Protein AF-A0A1W9K1L8-F1 (afdb_monomer_lite)

Radius of gyration: 15.4 Å; chains: 1; bounding box: 33×27×52 Å

Secondary structure (DSSP, 8-state):
--------TT-HHHHHHHHHT-TT--HHHHHHHHH-SSHHHHHHHHHTS--SHHHHHHHHHHHHHHHHHHHHHHHHHH-SSS-HHHHHHHHHS-GGGHHHHHTTPPP-

pLDDT: mean 73.97, std 13.08, range [31.67, 88.12]

Sequence (108 aa):
MTLICATAVAAPADINKIFSKLPSITQYERTCLLSSATATELKACIANMPNTEYYSRVRAKSLSRLDQLNTIAADLNASPDLTPMEKFCLFTSTPACMDACVQGWVCP

Foldseek 3Di:
DDPPPLDALQQQVQLLVQLVPPPDDDPQLVVQSVVDNGLVSSLVSLVPFDPDPVSVVVSVVSNVVSVVLVVLSVVLRPDPPDDSQLSNLVSRHDPVCNVCSSVVHDDD

Structure (mmCIF, N/CA/C/O backbone):
data_AF-A0A1W9K1L8-F1
#
_entry.id   AF-A0A1W9K1L8-F1
#
loop_
_atom_site.group_PDB
_atom_site.id
_atom_site.type_symbol
_atom_site.label_atom_id
_atom_site.label_alt_id
_atom_site.label_comp_id
_atom_site.label_asym_id
_atom_site.label_entity_id
_atom_site.label_seq_id
_atom_site.pdbx_PDB_ins_code
_atom_site.Cartn_x
_atom_site.Cartn_y
_atom_site.Cartn_z
_atom_site.occupancy
_atom_site.B_iso_or_equiv
_atom_site.auth_seq_id
_atom_site.auth_comp_id
_atom_site.auth_asym_id
_atom_site.auth_atom_id
_atom_site.pdbx_PDB_model_num
ATOM 1 N N . MET A 1 1 ? 4.116 8.680 -32.352 1.00 33.81 1 MET A N 1
ATOM 2 C CA . MET A 1 1 ? 4.391 7.538 -31.460 1.00 33.81 1 MET A CA 1
ATOM 3 C C . MET A 1 1 ? 4.723 8.134 -30.105 1.00 33.81 1 MET A C 1
ATOM 5 O O . MET A 1 1 ? 5.829 8.612 -29.899 1.00 33.81 1 MET A O 1
ATOM 9 N N . THR A 1 2 ? 3.705 8.324 -29.272 1.00 31.67 2 THR A N 1
ATOM 10 C CA . THR A 1 2 ? 3.825 9.038 -27.997 1.00 31.67 2 THR A CA 1
ATOM 11 C C . THR A 1 2 ? 4.663 8.170 -27.065 1.00 31.67 2 THR A C 1
ATOM 13 O O . THR A 1 2 ? 4.241 7.064 -26.737 1.00 31.67 2 THR A O 1
ATOM 16 N N . LEU A 1 3 ? 5.871 8.622 -26.706 1.00 32.28 3 LEU A N 1
ATOM 17 C CA . LEU A 1 3 ? 6.687 7.965 -25.688 1.00 32.28 3 LEU A CA 1
ATOM 18 C C . LEU A 1 3 ? 5.878 7.947 -24.389 1.00 32.28 3 LEU A C 1
ATOM 20 O O . LEU A 1 3 ? 5.726 8.975 -23.730 1.00 32.28 3 LEU A O 1
ATOM 24 N N . ILE A 1 4 ? 5.353 6.781 -24.026 1.00 42.09 4 ILE A N 1
ATOM 25 C CA . ILE A 1 4 ? 4.897 6.527 -22.667 1.00 42.09 4 ILE A CA 1
ATOM 26 C C . ILE A 1 4 ? 6.184 6.380 -21.856 1.00 42.09 4 ILE A C 1
ATOM 28 O O . ILE A 1 4 ? 6.752 5.295 -21.756 1.00 42.09 4 ILE A O 1
ATOM 32 N N . CYS A 1 5 ? 6.698 7.499 -21.342 1.00 41.34 5 CYS A N 1
ATOM 33 C CA . CYS A 1 5 ? 7.681 7.490 -20.264 1.00 41.34 5 CYS A CA 1
ATOM 34 C C . CYS A 1 5 ? 6.990 6.893 -19.035 1.00 41.34 5 CYS A C 1
ATOM 36 O O . CYS A 1 5 ? 6.471 7.619 -18.191 1.00 41.34 5 CYS A O 1
ATOM 38 N N . ALA A 1 6 ? 6.927 5.565 -18.969 1.00 48.41 6 ALA A N 1
ATOM 39 C CA . ALA A 1 6 ? 6.548 4.855 -17.765 1.00 48.41 6 ALA A CA 1
ATOM 40 C C . ALA A 1 6 ? 7.656 5.115 -16.739 1.00 48.41 6 ALA A C 1
ATOM 42 O O . ALA A 1 6 ? 8.756 4.568 -16.798 1.00 48.41 6 ALA A O 1
ATOM 43 N N . THR A 1 7 ? 7.385 6.075 -15.866 1.00 51.03 7 THR A N 1
ATOM 44 C CA . THR A 1 7 ? 8.162 6.368 -14.669 1.00 51.03 7 THR A CA 1
ATOM 45 C C . THR A 1 7 ? 8.127 5.161 -13.733 1.00 51.03 7 THR A C 1
ATOM 47 O O . THR A 1 7 ? 7.202 4.357 -13.798 1.00 51.03 7 THR A O 1
ATOM 50 N N . ALA A 1 8 ? 9.132 5.038 -12.864 1.00 55.78 8 ALA A N 1
ATOM 51 C CA . ALA A 1 8 ? 9.204 4.056 -11.780 1.00 55.78 8 ALA A CA 1
ATOM 52 C C . ALA A 1 8 ? 7.836 3.754 -11.120 1.00 55.78 8 ALA A C 1
ATOM 54 O O . ALA A 1 8 ? 6.998 4.649 -10.998 1.00 55.78 8 ALA A O 1
ATOM 55 N N . VAL A 1 9 ? 7.652 2.534 -10.593 1.00 57.84 9 VAL A N 1
ATOM 56 C CA . VAL A 1 9 ? 6.421 1.996 -9.944 1.00 57.84 9 VAL A CA 1
ATOM 57 C C . VAL A 1 9 ? 5.985 2.766 -8.681 1.00 57.84 9 VAL A C 1
ATOM 59 O O . VAL A 1 9 ? 5.082 2.385 -7.951 1.00 57.84 9 VAL A O 1
ATOM 62 N N . ALA A 1 10 ? 6.607 3.903 -8.401 1.00 55.97 10 ALA A N 1
ATOM 63 C CA . ALA A 1 10 ? 6.352 4.722 -7.230 1.00 55.97 10 ALA A CA 1
ATOM 64 C C . ALA A 1 10 ? 5.249 5.776 -7.429 1.00 55.97 10 ALA A C 1
ATOM 66 O O . ALA A 1 10 ? 5.108 6.642 -6.564 1.00 55.97 10 ALA A O 1
ATOM 67 N N . ALA A 1 11 ? 4.484 5.766 -8.532 1.00 59.50 11 ALA A N 1
ATOM 68 C CA . ALA A 1 11 ? 3.408 6.739 -8.686 1.00 59.50 11 ALA A CA 1
ATOM 69 C C . ALA A 1 11 ? 2.400 6.531 -7.541 1.00 59.50 11 ALA A C 1
ATOM 71 O O . ALA A 1 11 ? 1.810 5.454 -7.422 1.00 59.50 11 ALA A O 1
ATOM 72 N N . PRO A 1 12 ? 2.169 7.534 -6.679 1.00 58.47 12 PRO A N 1
ATOM 73 C CA . PRO A 1 12 ? 1.310 7.348 -5.515 1.00 58.47 12 PRO A CA 1
ATOM 74 C C . PRO A 1 12 ? -0.135 6.965 -5.880 1.00 58.47 12 PRO A C 1
ATOM 76 O O . PRO A 1 12 ? -0.837 6.329 -5.094 1.00 58.47 12 PRO A O 1
ATOM 79 N N . ALA A 1 13 ? -0.543 7.278 -7.113 1.00 63.12 13 ALA A N 1
ATOM 80 C CA . ALA A 1 13 ? -1.788 6.830 -7.718 1.00 63.12 13 ALA A CA 1
ATOM 81 C C . ALA A 1 13 ? -1.895 5.296 -7.830 1.00 63.12 13 ALA A C 1
ATOM 83 O O . ALA A 1 13 ? -2.977 4.758 -7.600 1.00 63.12 13 ALA A O 1
ATOM 84 N N . ASP A 1 14 ? -0.805 4.581 -8.125 1.00 73.56 14 ASP A N 1
ATOM 85 C CA . ASP A 1 14 ? -0.827 3.124 -8.311 1.00 73.56 14 ASP A CA 1
ATOM 86 C C . ASP A 1 14 ? -0.940 2.383 -6.978 1.00 73.56 14 ASP A C 1
ATOM 88 O O . ASP A 1 14 ? -1.754 1.465 -6.846 1.00 73.56 14 ASP A O 1
ATOM 92 N N . ILE A 1 15 ? -0.213 2.845 -5.954 1.00 75.12 15 ILE A N 1
ATOM 93 C CA . ILE A 1 15 ? -0.305 2.304 -4.589 1.00 75.12 15 ILE A CA 1
ATOM 94 C C . ILE A 1 15 ? -1.719 2.504 -4.037 1.00 75.12 15 ILE A C 1
ATOM 96 O O . ILE A 1 15 ? -2.339 1.551 -3.560 1.00 75.12 15 ILE A O 1
ATOM 100 N N . ASN A 1 16 ? -2.268 3.718 -4.156 1.00 75.56 16 ASN A N 1
ATOM 101 C CA . ASN A 1 16 ? -3.623 4.018 -3.691 1.00 75.56 16 ASN A CA 1
ATOM 102 C C . ASN A 1 16 ? -4.673 3.200 -4.461 1.00 75.56 16 ASN A C 1
ATOM 104 O O . ASN A 1 16 ? -5.608 2.667 -3.859 1.00 75.56 16 ASN A O 1
ATOM 108 N N . LYS A 1 17 ? -4.503 3.033 -5.779 1.00 75.44 17 LYS A N 1
ATOM 109 C CA . LYS A 1 17 ? -5.396 2.228 -6.624 1.00 75.44 17 LYS A CA 1
ATOM 110 C C . LYS A 1 17 ? -5.402 0.759 -6.207 1.00 75.44 17 LYS A C 1
ATOM 112 O O . LYS A 1 17 ? -6.485 0.193 -6.053 1.00 75.44 17 LYS A O 1
ATOM 117 N N . ILE A 1 18 ? -4.242 0.147 -5.973 1.00 75.88 18 ILE A N 1
ATOM 118 C CA . ILE A 1 18 ? -4.165 -1.248 -5.507 1.00 75.88 18 ILE A CA 1
ATOM 119 C C . ILE A 1 18 ? -4.757 -1.373 -4.105 1.00 75.88 18 ILE A C 1
ATOM 121 O O . ILE A 1 18 ? -5.596 -2.244 -3.872 1.00 75.88 18 ILE A O 1
ATOM 125 N N . PHE A 1 19 ? -4.401 -0.463 -3.195 1.00 77.75 19 PHE A N 1
ATOM 126 C CA . PH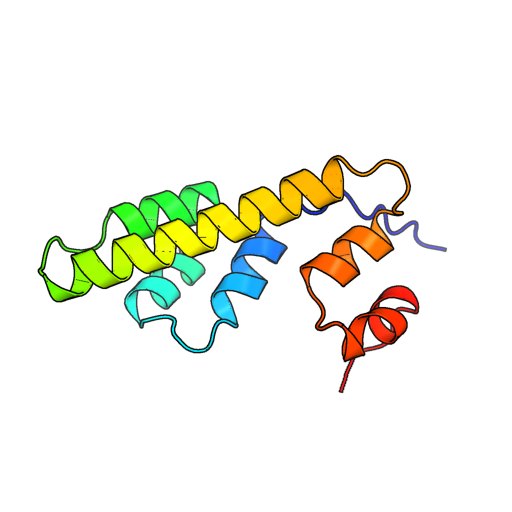E A 1 19 ? -4.928 -0.462 -1.833 1.00 77.75 19 PHE A CA 1
ATOM 127 C C . PHE A 1 19 ? -6.465 -0.368 -1.822 1.00 77.75 19 PHE A C 1
ATOM 129 O O . PHE A 1 19 ? -7.124 -1.116 -1.103 1.00 77.75 19 PHE A O 1
ATOM 136 N N . SER A 1 20 ? -7.052 0.467 -2.690 1.00 74.31 20 SER A N 1
ATOM 137 C CA . SER A 1 20 ? -8.510 0.620 -2.834 1.00 74.31 20 SER A CA 1
ATOM 138 C C . SER A 1 20 ? -9.246 -0.626 -3.343 1.00 74.31 20 SER A C 1
ATOM 140 O O . SER A 1 20 ? -10.444 -0.780 -3.101 1.00 74.31 20 SER A O 1
ATOM 142 N N . LYS A 1 21 ? -8.542 -1.523 -4.042 1.00 75.44 21 LYS A N 1
ATOM 143 C CA . LYS A 1 21 ? -9.102 -2.771 -4.578 1.00 75.44 21 LYS A CA 1
ATOM 144 C C . LYS A 1 21 ? -9.028 -3.930 -3.586 1.00 75.44 21 LYS A C 1
ATOM 146 O O . LYS A 1 21 ? -9.576 -4.996 -3.861 1.00 75.44 21 LYS A O 1
ATOM 151 N N . LEU A 1 22 ? -8.369 -3.749 -2.439 1.00 75.19 22 LEU A N 1
ATOM 152 C CA . LEU A 1 22 ? -8.272 -4.803 -1.442 1.00 75.19 22 LEU A CA 1
ATOM 153 C C . LEU A 1 22 ? -9.667 -5.102 -0.862 1.00 75.19 22 LEU A C 1
ATOM 155 O O . LEU A 1 22 ? -10.343 -4.197 -0.369 1.00 75.19 22 LEU A O 1
ATOM 159 N N . PRO A 1 23 ? -10.095 -6.377 -0.830 1.00 67.31 23 PRO A N 1
ATOM 160 C CA . PRO A 1 23 ? -11.468 -6.757 -0.484 1.00 67.31 23 PRO A CA 1
ATOM 161 C C . PRO A 1 23 ? -11.848 -6.455 0.970 1.00 67.31 23 PRO A C 1
ATOM 163 O O . PRO A 1 23 ? -13.010 -6.556 1.344 1.00 67.31 23 PRO A O 1
ATOM 166 N N . SER A 1 24 ? -10.877 -6.098 1.811 1.00 76.25 24 SER A N 1
ATOM 167 C CA . SER A 1 24 ? -11.085 -5.919 3.243 1.00 76.25 24 SER A CA 1
ATOM 168 C C . SER A 1 24 ? -10.777 -4.504 3.740 1.00 76.25 24 SER A C 1
ATOM 170 O O . SER A 1 24 ? -10.393 -4.370 4.904 1.00 76.25 24 SER A O 1
ATOM 172 N N . ILE A 1 25 ? -10.856 -3.486 2.877 1.00 79.25 25 ILE A N 1
ATOM 173 C CA . ILE A 1 25 ? -10.772 -2.090 3.326 1.00 79.25 25 ILE A CA 1
ATOM 174 C C . ILE A 1 25 ? -12.083 -1.653 3.982 1.00 79.25 25 ILE A C 1
ATOM 176 O O . ILE A 1 25 ? -13.184 -1.899 3.482 1.00 79.25 25 ILE A O 1
ATOM 180 N N . THR A 1 26 ? -11.952 -0.981 5.112 1.00 83.25 26 THR A N 1
ATOM 181 C CA . THR A 1 26 ? -13.026 -0.366 5.885 1.00 83.25 26 THR A CA 1
ATOM 182 C C . THR A 1 26 ? -13.497 0.946 5.255 1.00 83.25 26 THR A C 1
ATOM 184 O O . THR A 1 26 ? -12.846 1.525 4.384 1.00 83.25 26 THR A O 1
ATOM 187 N N . GLN A 1 27 ? -14.639 1.457 5.724 1.00 82.62 27 GLN A N 1
ATOM 188 C CA . GLN A 1 27 ? -15.154 2.757 5.291 1.00 82.62 27 GLN A CA 1
ATOM 189 C C . GLN A 1 27 ? -14.185 3.904 5.618 1.00 82.62 27 GLN A C 1
ATOM 191 O O . GLN A 1 27 ? -14.030 4.807 4.805 1.00 82.62 27 GLN A O 1
ATOM 196 N N . TYR A 1 28 ? -13.480 3.841 6.753 1.00 81.94 28 TYR A N 1
ATOM 197 C CA . TYR A 1 28 ? -12.486 4.855 7.114 1.00 81.94 28 TYR A CA 1
ATOM 198 C C . TYR A 1 28 ? -11.296 4.854 6.146 1.00 81.94 28 TYR A C 1
ATOM 200 O O . TYR A 1 28 ? -10.872 5.910 5.691 1.00 81.94 28 TYR A O 1
ATOM 208 N N . GLU A 1 29 ? -10.791 3.676 5.767 1.00 83.50 29 GLU A N 1
ATOM 209 C CA . GLU A 1 29 ? -9.722 3.563 4.765 1.00 83.50 29 GLU A CA 1
ATOM 210 C C . GLU A 1 29 ? -10.152 4.124 3.407 1.00 83.50 29 GLU A C 1
ATOM 212 O O . GLU A 1 29 ? -9.360 4.791 2.748 1.00 83.50 29 GLU A O 1
ATOM 217 N N . ARG A 1 30 ? -11.417 3.925 3.008 1.00 83.06 30 ARG A N 1
ATOM 218 C CA . ARG A 1 30 ? -11.976 4.550 1.797 1.00 83.06 30 ARG A CA 1
ATOM 219 C C . ARG A 1 30 ? -12.003 6.070 1.901 1.00 83.06 30 ARG A C 1
ATOM 221 O O . ARG A 1 30 ? -11.618 6.736 0.947 1.00 83.06 30 ARG A O 1
ATOM 228 N N . THR A 1 31 ? -12.409 6.620 3.043 1.00 84.44 31 THR A N 1
ATOM 229 C CA . THR A 1 31 ? -12.354 8.071 3.275 1.00 84.44 31 THR A CA 1
ATOM 230 C C . THR A 1 31 ? -10.919 8.584 3.186 1.00 84.44 31 THR A C 1
ATOM 232 O O . THR A 1 31 ? -10.674 9.581 2.512 1.00 84.44 31 THR A O 1
ATOM 235 N N . CYS A 1 32 ? -9.962 7.866 3.780 1.00 85.56 32 CYS A N 1
ATOM 236 C CA . CYS A 1 32 ? -8.549 8.213 3.675 1.00 85.56 32 CYS A CA 1
ATOM 237 C C . CYS A 1 32 ? -8.061 8.225 2.229 1.00 85.56 32 CYS A C 1
ATOM 239 O O . CYS A 1 32 ? -7.450 9.207 1.820 1.00 85.56 32 CYS A O 1
ATOM 241 N N . LEU A 1 33 ? -8.397 7.194 1.449 1.00 83.94 33 LEU A N 1
ATOM 242 C CA . LEU A 1 33 ? -8.058 7.094 0.027 1.00 83.94 33 LEU A CA 1
ATOM 243 C C . LEU A 1 33 ? -8.606 8.263 -0.800 1.00 83.94 33 LEU A C 1
ATOM 245 O O . LEU A 1 33 ? -7.925 8.729 -1.706 1.00 83.94 33 LEU A O 1
ATOM 249 N N . LEU A 1 34 ? -9.815 8.744 -0.490 1.00 82.25 34 LEU A N 1
ATOM 250 C CA . LEU A 1 34 ? -10.420 9.900 -1.164 1.00 82.25 34 LEU A CA 1
ATOM 251 C C . LEU A 1 34 ? -9.730 11.223 -0.804 1.00 82.25 34 LEU A C 1
ATOM 253 O O . LEU A 1 34 ? -9.751 12.156 -1.601 1.00 82.25 34 LEU A O 1
ATOM 257 N N . SER A 1 35 ? -9.140 11.308 0.390 1.00 79.19 35 SER A N 1
ATOM 258 C CA . SER A 1 35 ? -8.447 12.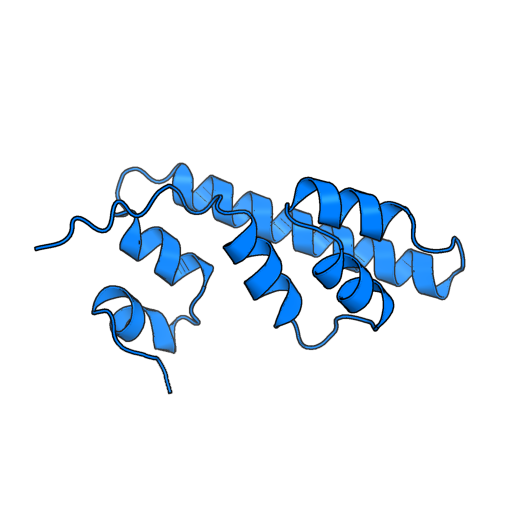506 0.883 1.00 79.19 35 SER A CA 1
ATOM 259 C C . SER A 1 35 ? -6.937 12.525 0.621 1.00 79.19 35 SER A C 1
ATOM 261 O O . SER A 1 35 ? -6.316 13.574 0.757 1.00 79.19 35 SER A O 1
ATOM 263 N N . SER A 1 36 ? -6.331 11.385 0.274 1.00 74.94 36 SER A N 1
ATOM 264 C CA . SER A 1 36 ? -4.883 11.250 0.091 1.00 74.94 36 SER A CA 1
ATOM 265 C C . SER A 1 36 ? -4.487 11.327 -1.382 1.00 74.94 36 SER A C 1
ATOM 267 O O . SER A 1 36 ? -4.948 10.512 -2.183 1.00 74.94 36 SER A O 1
ATOM 269 N N . ALA A 1 37 ? -3.563 12.222 -1.731 1.00 67.25 37 ALA A N 1
ATOM 270 C CA . ALA A 1 37 ? -2.941 12.246 -3.054 1.00 67.25 37 ALA A CA 1
ATOM 271 C C . ALA A 1 37 ? -1.719 11.313 -3.127 1.00 67.25 37 ALA A C 1
ATOM 273 O O . ALA A 1 37 ? -1.350 10.861 -4.211 1.00 67.25 37 ALA A O 1
ATOM 274 N N . THR A 1 38 ? -1.111 10.991 -1.978 1.00 76.06 38 THR A N 1
ATOM 275 C CA . THR A 1 38 ? 0.116 10.194 -1.882 1.00 76.06 38 THR A CA 1
ATOM 276 C C . THR A 1 38 ? 0.046 9.030 -0.892 1.00 76.06 38 THR A C 1
ATOM 278 O O . THR A 1 38 ? -0.765 9.027 0.033 1.00 76.06 38 THR A O 1
ATOM 281 N N . ALA A 1 39 ? 0.954 8.055 -1.037 1.00 75.31 39 ALA A N 1
ATOM 282 C CA . ALA A 1 39 ? 1.103 6.953 -0.083 1.00 75.31 39 ALA A CA 1
ATOM 283 C C . ALA A 1 39 ? 1.472 7.453 1.330 1.00 75.31 39 ALA A C 1
ATOM 285 O O . ALA A 1 39 ? 1.018 6.892 2.327 1.00 75.31 39 ALA A O 1
ATOM 286 N N . THR A 1 40 ? 2.245 8.539 1.431 1.00 81.19 40 THR A N 1
ATOM 287 C CA . THR A 1 40 ? 2.594 9.181 2.708 1.00 81.19 40 THR A CA 1
ATOM 288 C C . THR A 1 40 ? 1.372 9.804 3.382 1.00 81.19 40 THR A C 1
ATOM 290 O O . THR A 1 40 ? 1.166 9.614 4.580 1.00 81.19 40 THR A O 1
ATOM 293 N N . GLU A 1 41 ? 0.523 10.500 2.624 1.00 84.06 41 GLU A N 1
ATOM 294 C CA . GLU A 1 41 ? -0.730 11.071 3.140 1.00 84.06 41 GLU A CA 1
ATOM 295 C C . GLU A 1 41 ? -1.733 9.981 3.525 1.00 84.06 41 GLU A C 1
ATOM 297 O O . GLU A 1 41 ? -2.385 10.085 4.564 1.00 84.06 41 GLU A O 1
ATOM 302 N N . LEU A 1 42 ? -1.811 8.896 2.746 1.00 84.00 42 LEU A N 1
ATOM 303 C CA . LEU A 1 42 ? -2.624 7.730 3.088 1.00 84.00 42 LEU A CA 1
ATOM 304 C C . LEU A 1 42 ? -2.160 7.116 4.416 1.00 84.00 42 LEU A C 1
ATOM 306 O O . LEU A 1 42 ? -2.981 6.848 5.296 1.00 84.00 42 LEU A O 1
ATOM 310 N N . LYS A 1 43 ? -0.841 6.959 4.600 1.00 86.19 43 LYS A N 1
ATOM 311 C CA . LYS A 1 43 ? 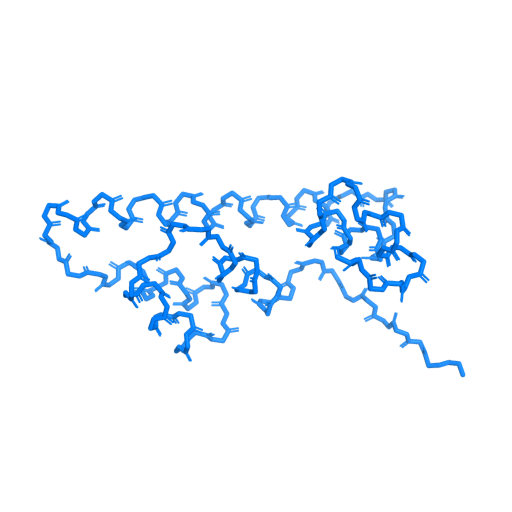-0.242 6.480 5.855 1.00 86.19 43 LYS A CA 1
ATOM 312 C C . LYS A 1 43 ? -0.601 7.391 7.028 1.00 86.19 43 LYS A C 1
ATOM 314 O O . LYS A 1 43 ? -1.008 6.892 8.077 1.00 86.19 43 LYS A O 1
ATOM 319 N N . ALA A 1 44 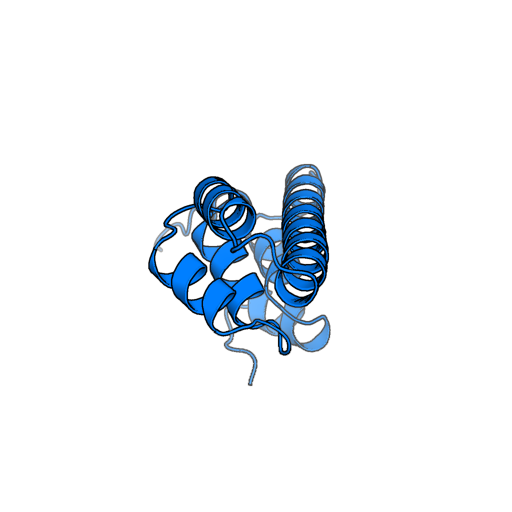? -0.485 8.706 6.847 1.00 88.12 44 ALA A N 1
ATOM 320 C CA . ALA A 1 44 ? -0.826 9.691 7.869 1.00 88.12 44 ALA A CA 1
ATOM 321 C C . ALA A 1 44 ? -2.321 9.652 8.233 1.00 88.12 44 ALA A C 1
ATOM 323 O O . ALA A 1 44 ? -2.667 9.663 9.413 1.00 88.12 44 ALA A O 1
ATOM 324 N N . CYS A 1 45 ? -3.210 9.526 7.245 1.00 88.06 45 CYS A N 1
ATOM 325 C CA . CYS A 1 45 ? -4.646 9.417 7.491 1.00 88.06 45 CYS A CA 1
ATOM 326 C C . CYS A 1 45 ? -5.005 8.137 8.259 1.00 88.06 45 CYS A C 1
ATOM 328 O O . CYS A 1 45 ? -5.713 8.196 9.262 1.00 88.06 45 CYS A O 1
ATOM 330 N N . ILE A 1 46 ? -4.460 6.984 7.856 1.00 87.44 46 ILE A N 1
ATOM 331 C CA . ILE A 1 46 ? -4.676 5.710 8.558 1.00 87.44 46 ILE A CA 1
ATOM 332 C C . ILE A 1 46 ? -4.128 5.775 9.994 1.00 87.44 46 ILE A C 1
ATOM 334 O O . ILE A 1 46 ? -4.746 5.245 10.919 1.00 87.44 46 ILE A O 1
ATOM 338 N N . ALA A 1 47 ? -2.991 6.444 10.210 1.00 86.81 47 ALA A N 1
ATOM 339 C CA . ALA A 1 47 ? -2.418 6.627 11.543 1.00 86.81 47 ALA A CA 1
ATOM 340 C C . ALA A 1 47 ? -3.343 7.427 12.482 1.00 86.81 47 ALA A C 1
ATOM 342 O O . ALA A 1 47 ? -3.393 7.130 13.677 1.00 86.81 47 ALA A O 1
ATOM 343 N N . ASN A 1 48 ? -4.126 8.358 11.925 1.00 86.81 48 ASN A N 1
ATOM 344 C CA . ASN A 1 48 ? -5.096 9.194 12.636 1.00 86.81 48 ASN A CA 1
ATOM 345 C C . ASN A 1 48 ? -6.459 8.516 12.884 1.00 86.81 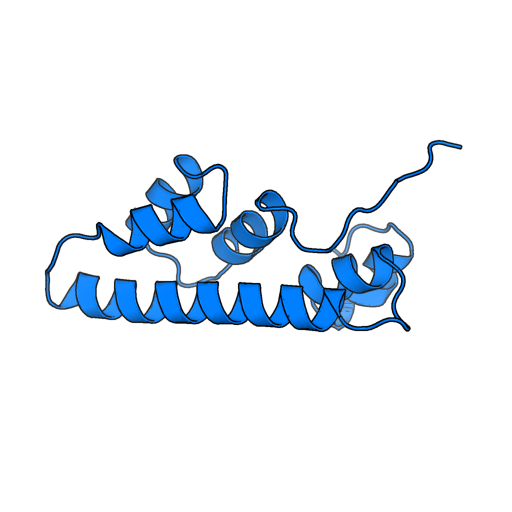48 ASN A C 1
ATOM 347 O O . ASN A 1 48 ? -7.398 9.174 13.341 1.00 86.81 48 ASN A O 1
ATOM 351 N N . MET A 1 49 ? -6.588 7.207 12.625 1.00 83.06 49 MET A N 1
ATOM 352 C CA . MET A 1 49 ? -7.786 6.451 13.002 1.00 83.06 49 MET A CA 1
ATOM 353 C C . MET A 1 49 ? -8.106 6.602 14.502 1.00 83.06 49 MET A C 1
ATOM 355 O O . MET A 1 49 ? -7.184 6.576 15.328 1.00 83.06 49 MET A O 1
ATOM 359 N N . PRO A 1 50 ? -9.400 6.684 14.884 1.00 83.88 50 PRO A N 1
ATOM 360 C CA . PRO A 1 50 ? -9.808 6.751 16.285 1.00 83.88 50 PRO A CA 1
ATOM 361 C C . PRO A 1 50 ? -9.205 5.604 17.100 1.00 83.88 50 PRO A C 1
ATOM 363 O O . PRO A 1 50 ? -9.218 4.455 16.665 1.00 83.88 50 PRO A O 1
ATOM 366 N N . ASN A 1 51 ? -8.711 5.882 18.306 1.00 80.00 51 ASN A N 1
ATOM 367 C CA . ASN A 1 51 ? -7.977 4.894 19.101 1.00 80.00 51 ASN A CA 1
ATOM 368 C C . ASN A 1 51 ? -8.918 3.964 19.896 1.00 80.00 51 ASN A C 1
ATOM 370 O O . ASN A 1 51 ? -8.900 3.930 21.121 1.00 80.00 51 ASN A O 1
ATOM 374 N N . THR A 1 52 ? -9.776 3.229 19.187 1.00 85.44 52 THR A N 1
ATOM 375 C CA . THR A 1 52 ? -10.613 2.155 19.758 1.00 85.44 52 THR A CA 1
ATOM 376 C C . THR A 1 52 ? -9.949 0.796 19.540 1.00 85.44 52 THR A C 1
ATOM 378 O O . THR A 1 52 ? -9.073 0.670 18.681 1.00 85.44 52 THR A O 1
ATOM 381 N N . GLU A 1 53 ? -10.369 -0.246 20.262 1.00 82.62 53 GLU A N 1
ATOM 382 C CA . GLU A 1 53 ? -9.816 -1.597 20.081 1.00 82.62 53 GLU A CA 1
ATOM 383 C C . GLU A 1 53 ? -10.012 -2.112 18.644 1.00 82.62 53 GLU A C 1
ATOM 385 O O . GLU A 1 53 ? -9.079 -2.626 18.023 1.00 82.62 53 GLU A O 1
ATOM 390 N N . TYR A 1 54 ? -11.201 -1.890 18.078 1.00 81.88 54 TYR A N 1
ATOM 391 C CA . TYR A 1 54 ? -11.513 -2.227 16.691 1.00 81.88 54 TYR A CA 1
ATOM 392 C C . TYR A 1 54 ? -10.588 -1.497 15.705 1.00 81.88 54 TYR A C 1
ATOM 394 O O . TYR A 1 54 ? -9.885 -2.131 14.915 1.00 81.88 54 TYR A O 1
ATOM 402 N N . TYR A 1 55 ? -10.526 -0.166 15.787 1.00 82.19 55 TYR A N 1
ATOM 403 C CA . TYR A 1 55 ? -9.725 0.645 14.865 1.00 82.19 55 TYR A CA 1
ATOM 404 C C . TYR A 1 55 ? -8.217 0.466 15.058 1.00 82.19 55 TYR A C 1
ATOM 406 O O . TYR A 1 55 ? -7.470 0.607 14.098 1.00 82.19 55 TYR A O 1
ATOM 414 N N . SER A 1 56 ? -7.753 0.073 16.246 1.00 84.31 56 SER A N 1
ATOM 415 C CA . SER A 1 56 ? -6.341 -0.254 16.480 1.00 84.31 56 SER A CA 1
ATOM 416 C C . SER A 1 56 ? -5.900 -1.476 15.673 1.00 84.31 56 SER A C 1
ATOM 418 O O . SER A 1 56 ? -4.833 -1.454 15.055 1.00 84.31 56 SER A O 1
ATOM 420 N N . ARG A 1 57 ? -6.741 -2.522 15.618 1.00 85.06 57 ARG A N 1
ATOM 421 C CA . ARG A 1 57 ? -6.485 -3.723 14.804 1.00 85.06 57 ARG A CA 1
ATOM 422 C C . ARG A 1 57 ? -6.547 -3.411 13.310 1.00 85.06 57 ARG A C 1
ATOM 424 O O . ARG A 1 57 ? -5.697 -3.881 12.554 1.00 85.06 57 ARG A O 1
ATOM 431 N N . VAL A 1 58 ? -7.522 -2.599 12.894 1.00 85.38 58 VAL A N 1
ATOM 432 C CA . VAL A 1 58 ? -7.645 -2.136 11.503 1.00 85.38 58 VAL A CA 1
ATOM 433 C C . VAL A 1 58 ? -6.404 -1.337 11.112 1.00 85.38 58 VAL A C 1
ATOM 435 O O . VAL A 1 58 ? -5.714 -1.736 10.183 1.00 85.38 58 VAL A O 1
ATOM 438 N N . ARG A 1 59 ? -6.038 -0.304 11.881 1.00 87.81 59 ARG A N 1
ATOM 439 C CA . ARG A 1 59 ? -4.853 0.533 11.650 1.00 87.81 59 ARG A CA 1
ATOM 440 C C . ARG A 1 59 ? -3.587 -0.300 11.474 1.00 87.81 59 ARG A C 1
ATOM 442 O O . ARG A 1 59 ? -2.873 -0.104 10.497 1.00 87.81 59 ARG A O 1
ATOM 449 N N . ALA A 1 60 ? -3.313 -1.243 12.377 1.00 86.81 60 ALA A N 1
ATOM 450 C CA . ALA A 1 60 ? -2.124 -2.092 12.286 1.00 86.81 60 ALA A CA 1
ATOM 451 C C . ALA A 1 60 ? -2.096 -2.918 10.987 1.00 86.81 60 ALA A C 1
ATOM 453 O O . ALA A 1 60 ? -1.082 -2.958 10.288 1.00 86.81 60 ALA A O 1
ATOM 454 N N . LYS A 1 61 ? -3.231 -3.525 10.623 1.00 87.06 61 LYS A N 1
ATOM 455 C CA . LYS A 1 61 ? -3.380 -4.304 9.386 1.00 87.06 61 LYS A CA 1
ATOM 456 C C . LYS A 1 61 ? -3.211 -3.436 8.135 1.00 87.06 61 LYS A C 1
ATOM 458 O O . LYS A 1 61 ? -2.520 -3.838 7.202 1.00 87.06 61 LYS A O 1
ATOM 463 N N . SER A 1 62 ? -3.828 -2.261 8.111 1.00 86.81 62 SER A N 1
ATOM 464 C CA . SER A 1 62 ? -3.777 -1.312 6.997 1.00 86.81 62 SER A CA 1
ATOM 465 C C . SER A 1 62 ? -2.369 -0.763 6.785 1.00 86.81 62 SER A C 1
ATOM 467 O O . SER A 1 62 ? -1.875 -0.762 5.660 1.00 86.81 62 SER A O 1
ATOM 469 N N . LEU A 1 63 ? -1.692 -0.368 7.868 1.00 87.38 63 LEU A N 1
ATOM 470 C CA . LEU A 1 63 ? -0.312 0.113 7.814 1.00 87.38 63 LEU A CA 1
ATOM 471 C C . LEU A 1 63 ? 0.647 -0.980 7.339 1.00 87.38 63 LEU A C 1
ATOM 473 O O . LEU A 1 63 ? 1.471 -0.706 6.477 1.00 87.38 63 LEU A O 1
ATOM 477 N N . SER A 1 64 ? 0.502 -2.215 7.830 1.00 87.12 64 SER A N 1
ATOM 478 C CA . SER A 1 64 ? 1.329 -3.345 7.387 1.00 87.12 64 SER A CA 1
ATOM 479 C C . SER A 1 64 ? 1.179 -3.625 5.888 1.00 87.12 64 SER A C 1
ATOM 481 O O . SER A 1 64 ? 2.169 -3.863 5.204 1.00 87.12 64 SER A O 1
ATOM 483 N N . ARG A 1 65 ? -0.040 -3.538 5.348 1.00 85.69 65 ARG A N 1
ATOM 484 C CA . ARG A 1 65 ? -0.284 -3.707 3.905 1.00 85.69 65 ARG A CA 1
ATOM 485 C C . ARG A 1 65 ? 0.308 -2.586 3.072 1.00 85.69 65 ARG A C 1
ATOM 487 O O . ARG A 1 65 ? 0.856 -2.841 2.007 1.00 85.69 65 ARG A O 1
ATOM 494 N N . LEU A 1 66 ? 0.169 -1.348 3.539 1.00 84.19 66 LEU A N 1
ATOM 495 C CA . LEU A 1 66 ? 0.747 -0.199 2.857 1.00 84.19 66 LEU A CA 1
ATOM 496 C C . LEU A 1 66 ? 2.277 -0.296 2.838 1.00 84.19 66 LEU A C 1
ATOM 498 O O . LEU A 1 66 ? 2.895 0.016 1.828 1.00 84.19 66 LEU A O 1
ATOM 502 N N . ASP A 1 67 ? 2.878 -0.768 3.928 1.00 85.25 67 ASP A N 1
ATOM 503 C CA . ASP A 1 67 ? 4.314 -1.032 4.010 1.00 85.25 67 ASP A CA 1
ATOM 504 C C . ASP A 1 67 ? 4.742 -2.116 3.009 1.00 85.25 67 ASP A C 1
ATOM 506 O O . ASP A 1 67 ? 5.615 -1.866 2.188 1.00 85.25 67 ASP A O 1
ATOM 510 N N . GLN A 1 68 ? 4.029 -3.249 2.960 1.00 83.75 68 GLN A N 1
ATOM 511 C CA . GLN A 1 68 ? 4.270 -4.312 1.973 1.00 83.75 68 GLN A CA 1
ATOM 512 C C . GLN A 1 68 ? 4.200 -3.810 0.526 1.00 83.75 68 GLN A C 1
ATOM 514 O O . GLN A 1 68 ? 5.067 -4.140 -0.277 1.00 83.75 68 GLN A O 1
ATOM 519 N N . LEU A 1 69 ? 3.197 -2.997 0.181 1.00 81.88 69 LEU A N 1
ATOM 520 C CA . LEU A 1 69 ? 3.087 -2.418 -1.163 1.00 81.88 69 LEU A CA 1
ATOM 521 C C . LEU A 1 69 ? 4.262 -1.486 -1.483 1.00 81.88 69 LEU A C 1
ATOM 523 O O . LEU A 1 69 ? 4.767 -1.515 -2.603 1.00 81.88 69 LEU A O 1
ATOM 527 N N . ASN A 1 70 ? 4.718 -0.691 -0.511 1.00 83.31 70 ASN A N 1
ATOM 528 C CA . ASN A 1 70 ? 5.897 0.158 -0.685 1.00 83.31 70 ASN A CA 1
ATOM 529 C C . ASN A 1 70 ? 7.176 -0.673 -0.859 1.00 83.31 70 ASN A C 1
ATOM 531 O O . ASN A 1 70 ? 7.993 -0.335 -1.711 1.00 83.31 70 ASN A O 1
ATOM 535 N N . THR A 1 71 ? 7.337 -1.767 -0.107 1.00 83.06 71 THR A N 1
ATOM 536 C CA . THR A 1 71 ? 8.469 -2.691 -0.264 1.00 83.06 71 THR A CA 1
ATOM 537 C C . THR A 1 71 ? 8.466 -3.337 -1.646 1.00 83.06 71 THR A C 1
ATOM 539 O O . THR A 1 71 ? 9.469 -3.259 -2.342 1.00 83.06 71 THR A O 1
ATOM 542 N N . ILE A 1 72 ? 7.328 -3.873 -2.100 1.00 81.88 72 ILE A N 1
ATOM 543 C CA . ILE A 1 72 ? 7.211 -4.476 -3.438 1.00 81.88 72 ILE A CA 1
ATOM 544 C C . ILE A 1 72 ? 7.540 -3.445 -4.526 1.00 81.88 72 ILE A C 1
ATOM 546 O O . ILE A 1 72 ? 8.276 -3.746 -5.463 1.00 81.88 72 ILE A O 1
ATOM 550 N N . ALA A 1 73 ? 7.033 -2.215 -4.404 1.00 81.44 73 ALA A N 1
ATOM 551 C CA . ALA A 1 73 ? 7.346 -1.148 -5.350 1.00 81.44 73 ALA A CA 1
ATOM 552 C C . ALA A 1 73 ? 8.845 -0.796 -5.348 1.00 81.44 73 ALA A C 1
ATOM 554 O O . ALA A 1 73 ? 9.420 -0.553 -6.411 1.00 81.44 73 ALA A O 1
ATOM 555 N N . ALA A 1 74 ? 9.490 -0.773 -4.177 1.00 81.75 74 ALA A N 1
ATOM 556 C CA . ALA A 1 74 ? 10.925 -0.533 -4.055 1.00 81.75 74 ALA A CA 1
ATOM 557 C C . ALA A 1 74 ? 11.748 -1.666 -4.690 1.00 81.75 74 ALA A C 1
ATOM 559 O O . ALA A 1 74 ? 12.642 -1.378 -5.485 1.00 81.75 74 ALA A O 1
ATOM 560 N N . ASP A 1 75 ? 11.396 -2.925 -4.421 1.00 82.19 75 ASP A N 1
ATOM 561 C CA . ASP A 1 75 ? 12.066 -4.111 -4.968 1.00 82.19 75 ASP A CA 1
ATOM 562 C C . ASP A 1 75 ? 11.954 -4.162 -6.498 1.00 82.19 75 ASP A C 1
ATOM 564 O O . ASP A 1 75 ? 12.951 -4.343 -7.202 1.00 82.19 75 ASP A O 1
ATOM 568 N N . LEU A 1 76 ? 10.754 -3.914 -7.037 1.00 79.31 76 LEU A N 1
ATOM 569 C CA . LEU A 1 76 ? 10.537 -3.831 -8.482 1.00 79.31 76 LEU A CA 1
ATOM 570 C C . LEU A 1 76 ? 11.353 -2.698 -9.105 1.00 79.31 76 LEU A C 1
ATOM 572 O O . LEU A 1 76 ? 11.951 -2.878 -10.162 1.00 79.31 76 LEU A O 1
ATOM 576 N N . ASN A 1 77 ? 11.425 -1.533 -8.458 1.00 79.50 77 ASN A N 1
ATOM 577 C CA . ASN A 1 77 ? 12.220 -0.415 -8.962 1.00 79.50 77 ASN A CA 1
ATOM 578 C C . ASN A 1 77 ? 13.727 -0.684 -8.904 1.00 79.50 77 ASN A C 1
ATOM 580 O O . ASN A 1 77 ? 14.426 -0.261 -9.827 1.00 79.50 77 ASN A O 1
ATOM 584 N N . ALA A 1 78 ? 14.200 -1.414 -7.893 1.00 82.50 78 ALA A N 1
ATOM 585 C CA . ALA A 1 78 ? 15.596 -1.804 -7.733 1.00 82.50 78 ALA A CA 1
ATOM 586 C C . ALA A 1 78 ? 16.049 -2.886 -8.729 1.00 82.50 78 ALA A C 1
ATOM 588 O O . ALA A 1 78 ? 17.246 -2.995 -8.983 1.00 82.50 78 ALA A O 1
ATOM 589 N N . SER A 1 79 ? 15.125 -3.654 -9.320 1.00 79.94 79 SER A N 1
ATOM 590 C CA . SER A 1 79 ? 15.455 -4.642 -10.352 1.00 79.94 79 SER A CA 1
ATOM 591 C C . SER A 1 79 ? 15.897 -3.951 -11.656 1.00 79.94 79 SER A C 1
ATOM 593 O O . SER A 1 79 ? 15.099 -3.226 -12.262 1.00 79.94 79 SER A O 1
ATOM 595 N N . PRO A 1 80 ? 17.151 -4.132 -12.107 1.00 76.69 80 PRO A N 1
ATOM 596 C CA . PRO A 1 80 ? 17.650 -3.503 -13.329 1.00 76.69 80 PRO A CA 1
ATOM 597 C C . PRO A 1 80 ? 17.173 -4.217 -14.603 1.00 76.69 80 PRO A C 1
ATOM 599 O O . PRO A 1 80 ? 17.166 -3.606 -15.667 1.00 76.69 80 PRO A O 1
ATOM 602 N N . ASP A 1 81 ? 16.758 -5.481 -14.486 1.00 81.88 81 ASP A N 1
ATOM 603 C CA . ASP A 1 81 ? 16.433 -6.356 -15.618 1.00 81.88 81 ASP A CA 1
ATOM 604 C C . ASP A 1 81 ? 15.001 -6.176 -16.139 1.00 81.88 81 ASP A C 1
ATOM 606 O O . ASP A 1 81 ? 14.677 -6.630 -17.233 1.00 81.88 81 ASP A O 1
ATOM 610 N N . LEU A 1 82 ? 14.138 -5.511 -15.367 1.00 76.38 82 LEU A N 1
ATOM 611 C CA . LEU A 1 82 ? 12.747 -5.266 -15.736 1.00 76.38 82 LEU A CA 1
ATOM 612 C C . LEU A 1 82 ? 12.592 -3.903 -16.415 1.00 76.38 82 LEU A C 1
ATOM 614 O O . LEU A 1 82 ? 13.045 -2.869 -15.911 1.00 76.38 82 LEU A O 1
ATOM 618 N N . THR A 1 83 ? 11.862 -3.868 -17.523 1.00 78.00 83 THR A N 1
ATOM 619 C CA . THR A 1 83 ? 11.411 -2.615 -18.131 1.00 78.00 83 THR A CA 1
ATOM 620 C C . THR A 1 83 ? 10.364 -1.934 -17.243 1.00 78.00 83 THR A C 1
ATOM 622 O O . THR A 1 83 ? 9.660 -2.595 -16.474 1.00 78.00 83 THR A O 1
ATOM 625 N N . PRO A 1 84 ? 10.179 -0.606 -17.345 1.00 73.00 84 PRO A N 1
ATOM 626 C CA . PRO A 1 84 ? 9.170 0.086 -16.545 1.00 73.00 84 PRO A CA 1
ATOM 627 C C . PRO A 1 84 ? 7.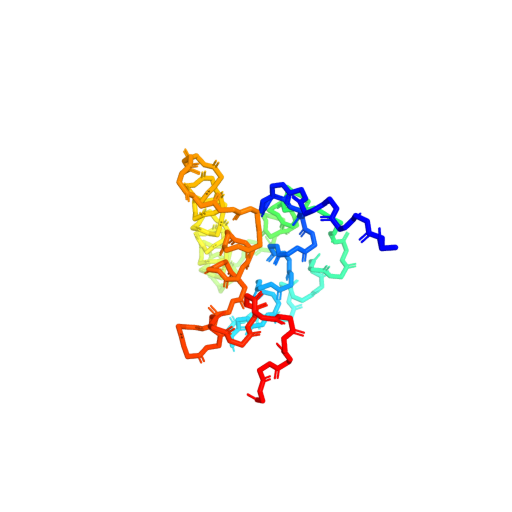742 -0.456 -16.716 1.00 73.00 84 PRO A C 1
ATOM 629 O O . PRO A 1 84 ? 6.972 -0.466 -15.757 1.00 73.00 84 PRO A O 1
ATOM 632 N N . MET A 1 85 ? 7.402 -0.952 -17.911 1.00 71.56 85 MET A N 1
ATOM 633 C CA . MET A 1 85 ? 6.106 -1.576 -18.189 1.00 71.56 85 MET A CA 1
ATOM 634 C C . MET A 1 85 ? 5.949 -2.908 -17.450 1.00 71.56 85 MET A C 1
ATOM 636 O O . MET A 1 85 ? 4.925 -3.144 -16.815 1.00 71.56 85 MET A O 1
ATOM 640 N N . GLU A 1 86 ? 6.977 -3.758 -17.460 1.00 73.94 86 GLU A N 1
ATOM 641 C CA . GLU A 1 86 ? 6.963 -5.026 -16.721 1.00 73.94 86 GLU A CA 1
ATOM 642 C C . GLU A 1 86 ? 6.864 -4.791 -15.214 1.00 73.94 86 GLU A C 1
ATOM 644 O O . GLU A 1 86 ? 6.068 -5.450 -14.546 1.00 73.94 86 GLU A O 1
ATOM 649 N N . LYS A 1 87 ? 7.593 -3.798 -14.686 1.00 75.69 87 LYS A N 1
ATOM 650 C CA . LYS A 1 87 ? 7.495 -3.405 -13.274 1.00 75.69 87 LYS A CA 1
ATOM 651 C C . LYS A 1 87 ? 6.072 -2.950 -12.923 1.00 75.69 87 LYS A C 1
ATOM 653 O O . LYS A 1 87 ? 5.522 -3.381 -11.913 1.00 75.69 87 LYS A O 1
ATOM 658 N N . PHE A 1 88 ? 5.448 -2.125 -13.766 1.00 74.06 88 PHE A N 1
ATOM 659 C CA . PHE A 1 88 ? 4.061 -1.688 -13.578 1.00 74.06 88 PHE A CA 1
ATOM 660 C C . PHE A 1 88 ? 3.067 -2.861 -13.618 1.00 74.06 88 PHE A C 1
ATOM 662 O O . PHE A 1 88 ? 2.165 -2.945 -12.781 1.00 74.06 88 PHE A O 1
ATOM 669 N N . CYS A 1 89 ? 3.236 -3.792 -14.556 1.00 74.44 89 CYS A N 1
ATOM 670 C CA . CYS A 1 89 ? 2.354 -4.946 -14.694 1.00 74.44 89 CYS A CA 1
ATOM 671 C C . CYS A 1 89 ? 2.492 -5.934 -13.536 1.00 74.44 89 CYS A C 1
ATOM 673 O O . CYS A 1 89 ? 1.476 -6.349 -12.985 1.00 74.44 89 CYS A O 1
ATOM 675 N N . LEU A 1 90 ? 3.718 -6.230 -13.098 1.00 76.44 90 LEU A N 1
ATOM 676 C CA . LEU A 1 90 ? 3.985 -7.027 -11.895 1.00 76.44 90 LEU A CA 1
ATOM 677 C C . LEU A 1 90 ? 3.359 -6.417 -10.639 1.00 76.44 90 LEU A C 1
ATOM 679 O O . LEU A 1 90 ? 2.920 -7.139 -9.748 1.00 76.44 90 LEU A O 1
ATOM 683 N N . PHE A 1 91 ? 3.312 -5.087 -10.569 1.00 75.62 91 PHE A N 1
ATOM 684 C CA . PHE A 1 91 ? 2.755 -4.385 -9.422 1.00 75.62 91 PHE A CA 1
ATOM 685 C C . PHE A 1 91 ? 1.223 -4.364 -9.409 1.00 75.62 91 PHE A C 1
ATOM 687 O O . PHE A 1 91 ? 0.604 -4.495 -8.356 1.00 75.62 91 PHE A O 1
ATOM 694 N N . THR A 1 92 ? 0.599 -4.173 -10.572 1.00 68.62 92 THR A N 1
ATOM 695 C CA . THR A 1 92 ? -0.838 -3.863 -10.675 1.00 68.62 92 THR A CA 1
ATOM 696 C C . THR A 1 92 ? -1.712 -5.037 -11.103 1.00 68.62 92 THR A C 1
ATOM 698 O O . THR A 1 92 ? -2.929 -4.991 -10.892 1.00 68.62 92 THR A O 1
ATOM 701 N N . SER A 1 93 ? -1.124 -6.067 -11.710 1.00 66.44 93 SER A N 1
ATOM 702 C CA . SER A 1 93 ? -1.846 -7.177 -12.330 1.00 66.44 93 SER A CA 1
ATOM 703 C C . SER A 1 93 ? -1.688 -8.463 -11.527 1.00 66.44 93 SER A C 1
ATOM 705 O O . SER A 1 93 ? -0.665 -8.712 -10.895 1.00 66.44 93 SER A O 1
ATOM 707 N N . THR A 1 94 ? -2.711 -9.317 -11.558 1.00 61.91 94 THR A N 1
ATOM 708 C CA . THR A 1 94 ? -2.545 -10.708 -11.119 1.00 61.91 94 THR A CA 1
ATOM 709 C C . THR A 1 94 ? -1.582 -11.426 -12.076 1.00 61.91 94 THR A C 1
ATOM 711 O O . THR A 1 94 ? -1.445 -10.992 -13.224 1.00 61.91 94 THR A O 1
ATOM 714 N N . PRO A 1 95 ? -0.952 -12.548 -11.676 1.00 58.31 95 PRO A N 1
ATOM 715 C CA . PRO A 1 95 ? -0.087 -13.316 -12.576 1.00 58.31 95 PRO A CA 1
ATOM 716 C C . PRO A 1 95 ? -0.776 -13.685 -13.900 1.00 58.31 95 PRO A C 1
ATOM 718 O O . PRO A 1 95 ? -0.155 -13.651 -14.953 1.00 58.31 95 PRO A O 1
ATOM 721 N N . ALA A 1 96 ? -2.088 -13.945 -13.859 1.00 59.97 96 ALA A N 1
ATOM 722 C CA . ALA A 1 96 ? -2.906 -14.241 -15.037 1.00 59.97 96 ALA A CA 1
ATOM 723 C C . ALA A 1 96 ? -3.114 -13.037 -15.980 1.00 59.97 96 ALA A C 1
ATOM 725 O O . ALA A 1 96 ? -3.444 -13.219 -17.146 1.00 59.97 96 ALA A O 1
ATOM 726 N N . CYS A 1 97 ? -2.931 -11.814 -15.483 1.00 66.75 97 CYS A N 1
ATOM 727 C CA . CYS A 1 97 ? -3.134 -10.570 -16.222 1.00 66.75 97 CYS A CA 1
ATOM 728 C C . CYS A 1 97 ? -1.823 -9.913 -16.681 1.00 66.75 97 CYS A C 1
ATOM 730 O O . CYS A 1 97 ? -1.869 -8.882 -17.352 1.00 66.75 97 CYS A O 1
ATOM 732 N N . MET A 1 98 ? -0.663 -10.469 -16.318 1.00 66.38 98 MET A N 1
ATOM 733 C CA . MET A 1 98 ? 0.636 -9.865 -16.619 1.00 66.38 98 MET A CA 1
ATOM 734 C C . MET A 1 98 ? 0.909 -9.752 -18.120 1.00 66.38 98 MET A C 1
ATOM 736 O O . MET A 1 98 ? 1.215 -8.657 -18.583 1.00 66.38 98 MET A O 1
ATOM 740 N N . ASP A 1 99 ? 0.756 -10.841 -18.877 1.00 65.56 99 ASP A N 1
ATOM 741 C CA . ASP A 1 99 ? 1.037 -10.848 -20.321 1.00 65.56 99 ASP A CA 1
ATOM 742 C C . ASP A 1 99 ? 0.121 -9.879 -21.078 1.00 65.56 99 ASP A C 1
ATOM 744 O O . ASP A 1 99 ? 0.578 -9.105 -21.920 1.00 65.56 99 ASP A O 1
ATOM 748 N N . ALA A 1 100 ? -1.166 -9.856 -20.712 1.00 67.44 100 ALA A N 1
ATOM 749 C CA . ALA A 1 100 ? -2.130 -8.902 -21.250 1.00 67.44 100 ALA A CA 1
ATOM 750 C C . ALA A 1 100 ? -1.713 -7.457 -20.932 1.00 67.44 100 ALA A C 1
ATOM 752 O O . ALA A 1 100 ? -1.697 -6.609 -21.822 1.00 67.44 100 ALA A O 1
ATOM 753 N N . CYS A 1 101 ? -1.301 -7.186 -19.692 1.00 71.06 101 CYS A N 1
ATOM 754 C CA . CYS A 1 101 ? -0.848 -5.866 -19.273 1.00 71.06 101 CYS A CA 1
ATOM 755 C C . CYS A 1 101 ? 0.401 -5.402 -20.040 1.00 71.06 101 CYS A C 1
ATOM 757 O O . CYS A 1 101 ? 0.410 -4.276 -20.536 1.00 71.06 101 CYS A O 1
ATOM 759 N N . VAL A 1 102 ? 1.421 -6.257 -20.203 1.00 65.62 102 VAL A N 1
ATOM 760 C CA . VAL A 1 102 ? 2.671 -5.908 -20.912 1.00 65.62 102 VAL A CA 1
ATOM 761 C C . VAL A 1 102 ? 2.400 -5.594 -22.383 1.00 65.62 102 VAL A C 1
ATOM 763 O O . VAL A 1 102 ? 2.995 -4.676 -22.947 1.00 65.62 102 VAL A O 1
ATOM 766 N N . GLN A 1 103 ? 1.450 -6.301 -22.993 1.00 70.06 103 GLN A N 1
ATOM 767 C CA . GLN A 1 103 ? 1.023 -6.051 -24.368 1.00 70.06 103 GLN A CA 1
ATOM 768 C C . GLN A 1 103 ? 0.095 -4.825 -24.506 1.00 70.06 103 GLN A C 1
ATOM 770 O O . GLN A 1 103 ? -0.270 -4.468 -25.627 1.00 70.06 103 GLN A O 1
ATOM 775 N N . GLY A 1 104 ? -0.312 -4.184 -23.401 1.00 62.09 104 GLY A N 1
ATOM 776 C CA . GLY A 1 104 ? -1.223 -3.032 -23.393 1.00 62.09 104 GLY A CA 1
ATOM 777 C C . GLY A 1 104 ? -2.712 -3.386 -23.496 1.00 62.09 104 GLY A C 1
ATOM 778 O O . GLY A 1 104 ? -3.524 -2.530 -23.849 1.00 62.09 104 GLY A O 1
ATOM 779 N N . TRP A 1 105 ? -3.083 -4.632 -23.206 1.00 62.38 105 TRP A N 1
ATOM 780 C CA . TRP A 1 105 ? -4.455 -5.133 -23.255 1.00 62.38 105 TRP A CA 1
ATOM 781 C C . TRP A 1 105 ? -5.119 -5.007 -21.883 1.00 62.38 105 TRP A C 1
ATOM 783 O O . TRP A 1 105 ? -4.485 -5.142 -20.835 1.00 62.38 105 TRP A O 1
ATOM 793 N N . VAL A 1 106 ? -6.430 -4.762 -21.883 1.00 51.94 106 VAL A N 1
ATOM 794 C CA . VAL A 1 106 ? -7.228 -4.771 -20.653 1.00 51.94 106 VAL A CA 1
ATOM 795 C C . VAL A 1 106 ? -7.464 -6.227 -20.258 1.00 51.94 106 VAL A C 1
ATOM 797 O O . VAL A 1 106 ? -8.023 -6.989 -21.045 1.00 51.94 106 VAL A O 1
ATOM 800 N N . CYS A 1 107 ? -7.036 -6.615 -19.057 1.00 49.28 107 CYS A N 1
ATOM 801 C CA . CYS A 1 107 ? -7.375 -7.928 -18.518 1.00 49.28 107 CYS A CA 1
ATOM 802 C C . CYS A 1 107 ? -8.890 -7.982 -18.223 1.00 49.28 107 CYS A C 1
ATOM 804 O O . CYS A 1 107 ? -9.375 -7.049 -17.569 1.00 49.28 107 CYS A O 1
ATOM 806 N N . PRO A 1 108 ? -9.633 -8.991 -18.721 1.00 46.44 108 PRO A N 1
ATOM 807 C CA . PRO A 1 108 ? -11.059 -9.150 -18.435 1.00 46.44 108 PRO A CA 1
ATOM 808 C C . PRO A 1 108 ? -11.346 -9.458 -16.959 1.00 46.44 108 PRO A C 1
ATOM 810 O O . PRO A 1 108 ? -10.485 -10.070 -16.286 1.00 46.44 108 PRO A O 1
#